Protein AF-A0A817KGP5-F1 (afdb_monomer_lite)

Foldseek 3Di:
DDPPDDDPPVVCVVVVVVVLQVVLVVLLVVLLQDQDVVNDVHDVDLPAQLLSLQVNLLSVQVRPLLVCLVCQCVVCVPDDPLVNLVSSLVSLVSSLVSLVSSVVSVVSNCVVVVHDAPPDPVRVVSVVVSVVSVVVSVCSCCVPNVPPDDPVVNVVPDDD

Sequence (160 aa):
MFVIVGRDPDRSYPILLFLGEIFGLLSVILVGLLFDRRVSSNVYDWTTNPFSYHPVMMTIGLLFCYGNAILLYRTFKQTSKLMMKIFHACFLIISLTLAIFGLAAIIRSKIISNRPHFMTFHSWIGIATIGLFAFQWICGFISYLFPKLSLDIRQGYMPT

Secondary structure (DSSP, 8-state):
--------HHHHHHHHHHHHHHHHHHHHHHHHHHTSTTTSS---BTTTBGGGHHHHHHIIIIIIIHHHHHHHHHH-TTS-HHHHHHHHHHHHHHHHHHHHHHHHHHHHHHHHTTPPSS-SHHHHHHHHHHHHHHHHHHHHIIIIIS--S-HHHHHHTS--

Structure (mmCIF, N/CA/C/O backbone):
data_AF-A0A817KGP5-F1
#
_entry.id   AF-A0A817KGP5-F1
#
loop_
_atom_site.group_PDB
_atom_site.id
_atom_site.type_symbol
_atom_site.label_atom_id
_atom_site.label_alt_id
_atom_site.label_comp_id
_atom_site.label_asym_id
_atom_site.label_entity_id
_atom_site.label_seq_id
_atom_site.pdbx_PDB_ins_code
_atom_site.Cartn_x
_atom_site.Cartn_y
_atom_site.Cartn_z
_atom_site.occupancy
_atom_site.B_iso_or_equiv
_atom_site.auth_seq_id
_atom_site.auth_comp_id
_atom_site.auth_asym_id
_atom_site.auth_atom_id
_atom_site.pdbx_PDB_model_num
ATOM 1 N N . MET A 1 1 ? 1.901 -31.645 29.274 1.00 37.25 1 MET A N 1
ATOM 2 C CA . MET A 1 1 ? 0.962 -30.832 28.473 1.00 37.25 1 MET A CA 1
ATOM 3 C C . MET A 1 1 ? 1.397 -29.383 28.625 1.00 37.25 1 MET A C 1
ATOM 5 O O . MET A 1 1 ? 1.377 -28.872 29.735 1.00 37.25 1 MET A O 1
ATOM 9 N N . PHE A 1 2 ? 1.967 -28.799 27.570 1.00 32.44 2 PHE A N 1
ATOM 10 C CA . PHE A 1 2 ? 2.657 -27.510 27.620 1.00 32.44 2 PHE A CA 1
ATOM 11 C C . PHE A 1 2 ? 1.677 -26.368 27.903 1.00 32.44 2 PHE A C 1
ATOM 13 O O . PHE A 1 2 ? 0.819 -26.058 27.081 1.00 32.44 2 PHE A O 1
ATOM 20 N N . VAL A 1 3 ? 1.841 -25.730 29.060 1.00 41.41 3 VAL A N 1
ATOM 21 C CA . VAL A 1 3 ? 1.300 -24.401 29.344 1.00 41.41 3 VAL A CA 1
ATOM 22 C C . VAL A 1 3 ? 2.100 -23.421 28.488 1.00 41.41 3 VAL A C 1
ATOM 24 O O . VAL A 1 3 ? 3.197 -23.008 28.860 1.00 41.41 3 VAL A O 1
ATOM 27 N N . ILE A 1 4 ? 1.592 -23.093 27.299 1.00 49.91 4 ILE A N 1
ATOM 28 C CA . ILE A 1 4 ? 2.081 -21.928 26.564 1.00 49.91 4 ILE A CA 1
ATOM 29 C C . ILE A 1 4 ? 1.660 -20.715 27.390 1.00 49.91 4 ILE A C 1
ATOM 31 O O . ILE A 1 4 ? 0.475 -20.442 27.555 1.00 49.91 4 ILE A O 1
ATOM 35 N N . VAL A 1 5 ? 2.668 -20.066 27.971 1.00 48.09 5 VAL A N 1
ATOM 36 C CA . VAL A 1 5 ? 2.629 -18.807 28.718 1.00 48.09 5 VAL A CA 1
ATOM 37 C C . VAL A 1 5 ? 1.475 -17.917 28.253 1.00 48.09 5 VAL A C 1
ATOM 39 O O . VAL A 1 5 ? 1.472 -17.421 27.126 1.00 48.09 5 VAL A O 1
ATOM 42 N N . GLY A 1 6 ? 0.508 -17.709 29.149 1.00 44.81 6 GLY A N 1
ATOM 43 C CA . GLY A 1 6 ? -0.567 -16.741 28.982 1.00 44.81 6 GLY A CA 1
ATOM 44 C C . GLY A 1 6 ? 0.016 -15.343 28.810 1.00 44.81 6 GLY A C 1
ATOM 45 O O . GLY A 1 6 ? 0.437 -14.704 29.773 1.00 44.81 6 GLY A O 1
ATOM 46 N N . ARG A 1 7 ? 0.068 -14.872 27.564 1.00 52.16 7 ARG A N 1
ATOM 47 C CA . ARG A 1 7 ? 0.368 -13.481 27.242 1.00 52.16 7 ARG A CA 1
ATOM 48 C C . ARG A 1 7 ? -0.961 -12.770 27.067 1.00 52.16 7 ARG A C 1
ATOM 50 O O . ARG A 1 7 ? -1.676 -13.045 26.110 1.00 52.16 7 ARG A O 1
ATOM 57 N N . ASP A 1 8 ? -1.274 -11.881 28.000 1.00 56.56 8 ASP A N 1
ATOM 58 C CA . ASP A 1 8 ? -2.412 -10.972 27.898 1.00 56.56 8 ASP A CA 1
ATOM 59 C C . ASP A 1 8 ? -2.372 -10.272 26.515 1.00 56.56 8 ASP A C 1
ATOM 61 O O . ASP A 1 8 ? -1.384 -9.575 26.229 1.00 56.56 8 ASP A O 1
ATOM 65 N N . PRO A 1 9 ? -3.350 -10.507 25.612 1.00 60.91 9 PRO A N 1
ATOM 66 C CA . PRO A 1 9 ? -3.291 -10.050 24.221 1.00 60.91 9 PRO A CA 1
ATOM 67 C C . PRO A 1 9 ? -3.089 -8.536 24.101 1.00 60.91 9 PRO A C 1
ATOM 69 O O . PRO A 1 9 ? -2.445 -8.058 23.157 1.00 60.91 9 PRO A O 1
ATOM 72 N N . ASP A 1 10 ? -3.599 -7.787 25.081 1.00 67.50 10 ASP A N 1
ATOM 73 C CA . ASP A 1 10 ? -3.486 -6.334 25.154 1.00 67.50 10 ASP A CA 1
ATOM 74 C C . ASP A 1 10 ? -2.060 -5.866 25.497 1.00 67.50 10 ASP A C 1
ATOM 76 O O . ASP A 1 10 ? -1.640 -4.806 25.032 1.00 67.50 10 ASP A O 1
ATOM 80 N N . ARG A 1 11 ? -1.250 -6.675 26.198 1.00 79.50 11 ARG A N 1
ATOM 81 C CA . ARG A 1 11 ? 0.152 -6.335 26.516 1.00 79.50 11 ARG A CA 1
ATOM 82 C C . ARG A 1 11 ? 1.101 -6.571 25.337 1.00 79.50 11 ARG A C 1
ATOM 84 O O . ARG A 1 11 ? 2.105 -5.876 25.204 1.00 79.50 11 ARG A O 1
ATOM 91 N N . SER A 1 12 ? 0.811 -7.547 24.472 1.00 86.75 12 SER A N 1
ATOM 92 C CA . SER A 1 12 ? 1.586 -7.793 23.240 1.00 86.75 12 SER A CA 1
ATOM 93 C C . SER A 1 12 ? 1.291 -6.807 22.117 1.00 86.75 12 SER A C 1
ATOM 95 O O . SER A 1 12 ? 2.175 -6.544 21.305 1.00 86.75 12 SER A O 1
ATOM 97 N N . TYR A 1 13 ? 0.069 -6.273 22.060 1.00 88.25 13 TYR A N 1
ATOM 98 C CA . TYR A 1 13 ? -0.375 -5.402 20.976 1.00 88.25 13 TYR A CA 1
ATOM 99 C C . TYR A 1 13 ? 0.560 -4.215 20.679 1.00 88.25 13 TYR A C 1
ATOM 101 O O . TYR A 1 13 ? 0.970 -4.094 19.526 1.00 88.25 13 TYR A O 1
ATOM 109 N N . PRO A 1 14 ? 0.958 -3.374 21.656 1.00 90.25 14 PRO A N 1
ATOM 110 C CA . PRO A 1 14 ? 1.813 -2.221 21.368 1.00 90.25 14 PRO A CA 1
ATOM 111 C C . PRO A 1 14 ? 3.193 -2.625 20.834 1.00 90.25 14 PRO A C 1
ATOM 113 O O . PRO A 1 14 ? 3.743 -1.932 19.987 1.00 90.25 14 PRO A O 1
ATOM 116 N N . ILE A 1 15 ? 3.733 -3.767 21.276 1.00 92.69 15 ILE A N 1
ATOM 117 C CA . ILE A 1 15 ? 5.015 -4.292 20.784 1.00 92.69 15 ILE A CA 1
ATOM 118 C C . ILE A 1 15 ? 4.876 -4.721 19.321 1.00 92.69 15 ILE A C 1
ATOM 120 O O . ILE A 1 15 ? 5.712 -4.373 18.496 1.00 92.69 15 ILE A O 1
ATOM 124 N N . LEU A 1 16 ? 3.811 -5.456 18.990 1.00 93.06 16 LEU A N 1
ATOM 125 C CA . LEU A 1 16 ? 3.553 -5.899 17.619 1.00 93.06 16 LEU A CA 1
ATOM 126 C C . LEU A 1 16 ? 3.270 -4.721 16.684 1.00 93.06 16 LEU A C 1
ATOM 128 O O . LEU A 1 16 ? 3.762 -4.722 15.561 1.00 93.06 16 LEU A O 1
ATOM 132 N N . LEU A 1 17 ? 2.528 -3.714 17.153 1.00 93.25 17 LEU A N 1
ATOM 133 C CA . LEU A 1 17 ? 2.290 -2.479 16.409 1.00 93.25 17 LEU A CA 1
ATOM 134 C C . LEU A 1 17 ? 3.609 -1.750 16.139 1.00 93.25 17 LEU A C 1
ATOM 136 O O . LEU A 1 17 ? 3.896 -1.422 14.997 1.00 93.25 17 LEU A O 1
ATOM 140 N N . PHE A 1 18 ? 4.444 -1.566 17.164 1.00 94.50 18 PHE A N 1
ATOM 141 C CA . PHE A 1 18 ? 5.746 -0.916 17.021 1.00 94.50 18 PHE A CA 1
ATOM 142 C C . PHE A 1 18 ? 6.664 -1.646 16.033 1.00 94.50 18 PHE A C 1
ATOM 144 O O . PHE A 1 18 ? 7.268 -1.019 15.165 1.00 94.50 18 PHE A O 1
ATOM 151 N N . LEU A 1 19 ? 6.738 -2.978 16.121 1.00 95.06 19 LEU A N 1
ATOM 152 C CA . LEU A 1 19 ? 7.484 -3.785 15.157 1.00 95.06 19 LEU A CA 1
ATOM 153 C C . LEU A 1 19 ? 6.899 -3.650 13.746 1.00 95.06 19 LEU A C 1
ATOM 155 O O . LEU A 1 19 ? 7.655 -3.479 12.793 1.00 95.06 19 LEU A O 1
ATOM 159 N N . GLY A 1 20 ? 5.571 -3.688 13.613 1.00 95.00 20 GLY A N 1
ATOM 160 C CA . GLY A 1 20 ? 4.872 -3.492 12.344 1.00 95.00 20 GLY A CA 1
ATOM 161 C C . GLY A 1 20 ? 5.202 -2.149 11.693 1.00 95.00 20 GLY A C 1
ATOM 162 O O . GLY A 1 20 ? 5.533 -2.122 10.510 1.00 95.00 20 GLY A O 1
ATOM 163 N N . GLU A 1 21 ? 5.209 -1.063 12.468 1.00 96.62 21 GLU A N 1
ATOM 164 C CA . GLU A 1 21 ? 5.598 0.267 11.986 1.00 96.62 21 GLU A CA 1
ATOM 165 C C . GLU A 1 21 ? 7.058 0.305 11.528 1.00 96.62 21 GLU A C 1
ATOM 167 O O . GLU A 1 21 ? 7.344 0.820 10.448 1.00 96.62 21 GLU A O 1
ATOM 172 N N . ILE A 1 22 ? 7.985 -0.296 12.287 1.00 97.50 22 ILE A N 1
ATOM 173 C CA . ILE A 1 22 ? 9.396 -0.389 11.881 1.00 97.50 22 ILE A CA 1
ATOM 174 C C . ILE A 1 22 ? 9.529 -1.145 10.560 1.00 97.50 22 ILE A C 1
ATOM 176 O O . ILE A 1 22 ? 10.168 -0.646 9.637 1.00 97.50 22 ILE A O 1
ATOM 180 N N . PHE A 1 23 ? 8.935 -2.334 10.445 1.00 97.19 23 PHE A N 1
ATOM 181 C CA . PHE A 1 23 ? 9.032 -3.134 9.223 1.00 97.19 23 PHE A CA 1
ATOM 182 C C . PHE A 1 23 ? 8.343 -2.457 8.035 1.00 97.19 23 PHE A C 1
ATOM 184 O O . PHE A 1 23 ? 8.859 -2.513 6.917 1.00 97.19 23 PHE A O 1
ATOM 191 N N . GLY A 1 24 ? 7.215 -1.785 8.264 1.00 96.56 24 GLY A N 1
ATOM 192 C CA . GLY A 1 24 ? 6.499 -1.019 7.250 1.00 96.56 24 GLY A CA 1
ATOM 193 C C . GLY A 1 24 ? 7.322 0.159 6.729 1.00 96.56 24 GLY A C 1
ATOM 194 O O . GLY A 1 24 ? 7.541 0.266 5.521 1.00 96.56 24 GLY A O 1
ATOM 195 N N . LEU A 1 25 ? 7.849 0.996 7.628 1.00 96.88 25 LEU A N 1
ATOM 196 C CA . LEU A 1 25 ? 8.713 2.124 7.270 1.00 96.88 25 LEU A CA 1
ATOM 197 C C . LEU A 1 25 ? 10.002 1.655 6.597 1.00 96.88 25 LEU A C 1
ATOM 199 O O . LEU A 1 25 ? 10.393 2.205 5.569 1.00 96.88 25 LEU A O 1
ATOM 203 N N . LEU A 1 26 ? 10.632 0.604 7.124 1.00 97.19 26 LEU A N 1
ATOM 204 C CA . LEU A 1 26 ? 11.820 0.012 6.521 1.00 97.19 26 LEU A CA 1
ATOM 205 C C . LEU A 1 26 ? 11.530 -0.480 5.099 1.00 97.19 26 LEU A C 1
ATOM 207 O O . LEU A 1 26 ? 12.321 -0.219 4.200 1.00 97.19 26 LEU A O 1
ATOM 211 N N . SER A 1 27 ? 10.384 -1.126 4.866 1.00 96.44 27 SER A N 1
ATOM 212 C CA . SER A 1 27 ? 9.979 -1.577 3.528 1.00 96.44 27 SER A CA 1
ATOM 213 C C . SER A 1 27 ? 9.820 -0.404 2.560 1.00 96.44 27 SER A C 1
ATOM 215 O O . SER A 1 27 ? 10.324 -0.464 1.440 1.00 96.44 27 SER A O 1
ATOM 217 N N . VAL A 1 28 ? 9.180 0.688 2.994 1.00 96.38 28 VAL A N 1
ATOM 218 C CA . VAL A 1 28 ? 9.034 1.912 2.186 1.00 96.38 28 VAL A CA 1
ATOM 219 C C . VAL A 1 28 ? 10.398 2.514 1.848 1.00 96.38 28 VAL A C 1
ATOM 221 O O . VAL A 1 28 ? 10.643 2.846 0.690 1.00 96.38 28 VAL A O 1
ATOM 224 N N . ILE A 1 29 ? 11.297 2.618 2.831 1.00 94.69 29 ILE A N 1
ATOM 225 C CA . ILE A 1 29 ? 12.647 3.162 2.639 1.00 94.69 29 ILE A CA 1
ATOM 226 C C . ILE A 1 29 ? 13.443 2.285 1.672 1.00 94.69 29 ILE A C 1
ATOM 228 O O . ILE A 1 29 ? 13.998 2.793 0.702 1.00 94.69 29 ILE A O 1
ATOM 232 N N . LEU A 1 30 ? 13.479 0.970 1.897 1.00 93.88 30 LEU A N 1
ATOM 233 C CA . LEU A 1 30 ? 14.245 0.042 1.068 1.00 93.88 30 LEU A CA 1
ATOM 234 C C . LEU A 1 30 ? 13.736 0.019 -0.374 1.00 93.88 30 LEU A C 1
ATOM 236 O O . LEU A 1 30 ? 14.540 0.134 -1.293 1.00 93.88 30 LEU A O 1
ATOM 240 N N . VAL A 1 31 ? 12.420 -0.070 -0.592 1.00 93.38 31 VAL A N 1
ATOM 241 C CA . VAL A 1 31 ? 11.848 -0.018 -1.948 1.00 93.38 31 VAL A CA 1
ATOM 242 C C . VAL A 1 31 ? 12.106 1.347 -2.586 1.00 93.38 31 VAL A C 1
ATOM 244 O O . VAL A 1 31 ? 12.513 1.409 -3.742 1.00 93.38 31 VAL A O 1
ATOM 247 N N . GLY A 1 32 ? 11.948 2.439 -1.834 1.00 91.50 32 GLY A N 1
ATOM 248 C CA . GLY A 1 32 ? 12.252 3.788 -2.307 1.00 91.50 32 GLY A CA 1
ATOM 249 C C . GLY A 1 32 ? 13.694 3.930 -2.798 1.00 91.50 32 GLY A C 1
ATOM 250 O O . GLY A 1 32 ? 13.914 4.449 -3.891 1.00 91.50 32 GLY A O 1
ATOM 251 N N . LEU A 1 33 ? 14.654 3.409 -2.028 1.00 89.69 33 LEU A N 1
ATOM 252 C CA . LEU A 1 33 ? 16.074 3.395 -2.378 1.00 89.69 33 LEU A CA 1
ATOM 253 C C . LEU A 1 33 ? 16.367 2.477 -3.569 1.00 89.69 33 LEU A C 1
ATOM 255 O O . LEU A 1 33 ? 17.094 2.879 -4.467 1.00 89.69 33 LEU A O 1
ATOM 259 N N . LEU A 1 34 ? 15.778 1.279 -3.628 1.00 87.25 34 LEU A N 1
ATOM 260 C CA . LEU A 1 34 ? 15.980 0.337 -4.738 1.00 87.25 34 LEU A CA 1
ATOM 261 C C . LEU A 1 34 ? 15.544 0.897 -6.096 1.00 87.25 34 LEU A C 1
ATOM 263 O O . LEU A 1 34 ? 16.091 0.494 -7.119 1.00 87.25 34 LEU A O 1
ATOM 267 N N . PHE A 1 35 ? 14.573 1.809 -6.116 1.00 86.00 35 PHE A N 1
ATOM 268 C CA . PHE A 1 35 ? 14.106 2.473 -7.335 1.00 86.00 35 PHE A CA 1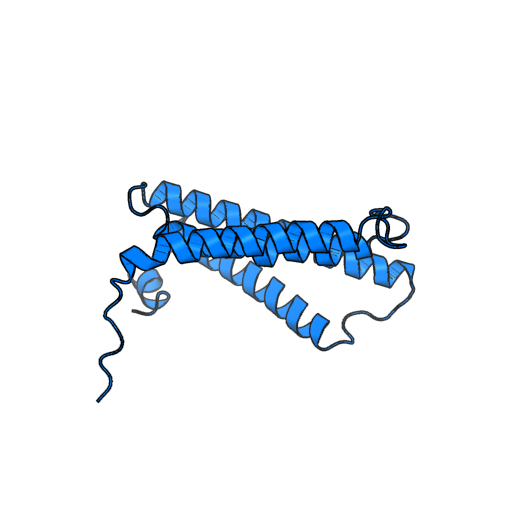
ATOM 269 C C . PHE A 1 35 ? 14.657 3.897 -7.504 1.00 86.00 35 PHE A C 1
ATOM 271 O O . PHE A 1 35 ? 14.287 4.590 -8.452 1.00 86.00 35 PHE A O 1
ATOM 278 N N . ASP A 1 36 ? 15.577 4.313 -6.631 1.00 80.06 36 ASP A N 1
ATOM 279 C CA . ASP A 1 36 ? 16.299 5.575 -6.737 1.00 80.06 36 ASP A CA 1
ATOM 280 C C . ASP A 1 36 ? 17.569 5.444 -7.596 1.00 80.06 36 ASP A C 1
ATOM 282 O O . ASP A 1 36 ? 18.279 4.431 -7.565 1.00 80.06 36 ASP A O 1
ATOM 286 N N . ARG A 1 37 ? 17.881 6.526 -8.322 1.00 73.19 37 ARG A N 1
ATOM 287 C CA . ARG A 1 37 ? 19.052 6.661 -9.208 1.00 73.19 37 ARG A CA 1
ATOM 288 C C . ARG A 1 37 ? 20.389 6.478 -8.500 1.00 73.19 37 ARG A C 1
ATOM 290 O O . ARG A 1 37 ? 21.383 6.158 -9.142 1.00 73.19 37 ARG A O 1
ATOM 297 N N . ARG A 1 38 ? 20.452 6.768 -7.198 1.00 67.94 38 ARG A N 1
ATOM 298 C CA . ARG A 1 38 ? 21.695 6.702 -6.416 1.00 67.94 38 ARG A CA 1
ATOM 299 C C . ARG A 1 38 ? 22.104 5.267 -6.099 1.00 67.94 38 ARG A C 1
ATOM 301 O O . ARG A 1 38 ? 23.263 5.039 -5.773 1.00 67.94 38 ARG A O 1
ATOM 308 N N . VAL A 1 39 ? 21.164 4.325 -6.170 1.00 64.06 39 VAL A N 1
ATOM 309 C CA . VAL A 1 39 ? 21.363 2.923 -5.774 1.00 64.06 39 VAL A CA 1
ATOM 310 C C . VAL A 1 39 ? 21.176 1.971 -6.959 1.00 64.06 39 VAL A C 1
ATOM 312 O O . VAL A 1 39 ? 21.816 0.925 -7.006 1.00 64.06 39 VAL A O 1
ATOM 315 N N . SER A 1 40 ? 20.343 2.324 -7.943 1.00 63.75 40 SER A N 1
ATOM 316 C CA . SER A 1 40 ? 20.103 1.518 -9.145 1.00 63.75 40 SER A CA 1
ATOM 317 C C . SER A 1 40 ? 20.059 2.379 -10.412 1.00 63.75 40 SER A C 1
ATOM 319 O O . SER A 1 40 ? 19.982 3.602 -10.349 1.00 63.75 40 SER A O 1
ATOM 321 N N . SER A 1 41 ? 20.035 1.748 -11.589 1.00 70.75 41 SER A N 1
ATOM 322 C CA . SER A 1 41 ? 19.801 2.439 -12.867 1.00 70.75 41 SER A CA 1
ATOM 323 C C . SER A 1 41 ? 18.359 2.951 -13.044 1.00 70.75 41 SER A C 1
ATOM 325 O O . SER A 1 41 ? 18.024 3.496 -14.099 1.00 70.75 41 SER A O 1
ATOM 327 N N . ASN A 1 42 ? 17.491 2.783 -12.039 1.00 75.00 42 ASN A N 1
ATOM 328 C CA . ASN A 1 42 ? 16.111 3.247 -12.082 1.00 75.00 42 ASN A CA 1
ATOM 329 C C . ASN A 1 42 ? 16.005 4.748 -11.832 1.00 75.00 42 ASN A C 1
ATOM 331 O O . ASN A 1 42 ? 16.848 5.383 -11.208 1.00 75.00 42 ASN A O 1
ATOM 335 N N . VAL A 1 43 ? 14.932 5.325 -12.355 1.00 81.50 43 VAL A N 1
ATOM 336 C CA . VAL A 1 43 ? 14.700 6.761 -12.368 1.00 81.50 43 VAL A CA 1
ATOM 337 C C . VAL A 1 43 ? 13.242 7.025 -12.046 1.00 81.50 43 VAL A C 1
ATOM 339 O O . VAL A 1 43 ? 12.372 6.479 -12.723 1.00 81.50 43 VAL A O 1
ATOM 342 N N . TYR A 1 44 ? 12.968 7.933 -11.111 1.00 87.06 44 TYR A N 1
ATOM 343 C CA . TYR A 1 44 ? 11.653 8.561 -10.999 1.00 87.06 44 TYR A CA 1
ATOM 344 C C . TYR A 1 44 ? 11.476 9.604 -12.100 1.00 87.06 44 TYR A C 1
ATOM 346 O O . TYR A 1 44 ? 11.809 10.775 -11.938 1.00 87.06 44 TYR A O 1
ATOM 354 N N . ASP A 1 45 ? 10.995 9.152 -13.250 1.00 90.44 45 ASP A N 1
ATOM 355 C CA . ASP A 1 45 ? 10.660 10.018 -14.370 1.00 90.44 45 ASP A CA 1
ATOM 356 C C . ASP A 1 45 ? 9.423 9.453 -15.037 1.00 90.44 45 ASP A C 1
ATOM 358 O O . ASP A 1 45 ? 9.436 8.349 -15.581 1.00 90.44 45 ASP A O 1
ATOM 362 N N . TRP A 1 46 ? 8.341 10.222 -14.984 1.00 92.00 46 TRP A N 1
ATOM 363 C CA . TRP A 1 46 ? 7.092 9.821 -15.598 1.00 92.00 46 TRP A CA 1
ATOM 364 C C . TRP A 1 46 ? 7.315 9.508 -17.082 1.00 92.00 46 TRP A C 1
ATOM 366 O O . TRP A 1 46 ? 6.791 8.520 -17.580 1.00 92.00 46 TRP A O 1
ATOM 376 N N . THR A 1 47 ? 8.081 10.318 -17.812 1.00 91.19 47 THR A N 1
ATOM 377 C CA . THR A 1 47 ? 8.242 10.238 -19.271 1.00 91.19 47 THR A CA 1
ATOM 378 C C . THR A 1 47 ? 9.082 9.062 -19.745 1.00 91.19 47 THR A C 1
ATOM 380 O O . THR A 1 47 ? 8.673 8.404 -20.698 1.00 91.19 47 THR A O 1
ATOM 383 N N . THR A 1 48 ? 10.204 8.777 -19.085 1.00 89.25 48 THR A N 1
ATOM 384 C CA . THR A 1 48 ? 11.169 7.769 -19.553 1.00 89.25 48 THR A CA 1
ATOM 385 C C . THR A 1 48 ? 11.115 6.466 -18.761 1.00 89.25 48 THR A C 1
ATOM 387 O O . THR A 1 48 ? 11.262 5.393 -19.342 1.00 89.25 48 THR A O 1
ATOM 390 N N . ASN A 1 49 ? 10.862 6.527 -17.451 1.00 89.81 49 ASN A N 1
ATOM 391 C CA . ASN A 1 49 ? 10.819 5.352 -16.585 1.00 89.81 49 ASN A CA 1
ATOM 392 C C . ASN A 1 49 ? 9.700 5.445 -15.528 1.00 89.81 49 ASN A C 1
ATOM 394 O O . ASN A 1 49 ? 9.960 5.482 -14.321 1.00 89.81 49 ASN A O 1
ATOM 398 N N . PRO A 1 50 ? 8.422 5.448 -15.952 1.00 93.81 50 PRO A N 1
ATOM 399 C CA . PRO A 1 50 ? 7.314 5.525 -15.010 1.00 93.81 50 PRO A CA 1
ATOM 400 C C . PRO A 1 50 ? 7.202 4.276 -14.126 1.00 93.81 50 PRO A C 1
ATOM 402 O O . PRO A 1 50 ? 6.565 4.340 -13.079 1.00 93.81 50 PRO A O 1
ATOM 405 N N . PHE A 1 51 ? 7.838 3.153 -14.488 1.00 93.50 51 PHE A N 1
ATOM 406 C CA . PHE A 1 51 ? 7.775 1.921 -13.699 1.00 93.50 51 PHE A CA 1
ATOM 407 C C . PHE A 1 51 ? 8.297 2.101 -12.275 1.00 93.50 51 PHE A C 1
ATOM 409 O O . PHE A 1 51 ? 7.707 1.524 -11.372 1.00 93.50 51 PHE A O 1
ATOM 416 N N . SER A 1 52 ? 9.318 2.931 -12.048 1.00 93.50 52 SER A N 1
ATOM 417 C CA . SER A 1 52 ? 9.883 3.171 -10.710 1.00 93.50 52 SER A CA 1
ATOM 418 C C . SER A 1 52 ? 8.836 3.632 -9.688 1.00 93.50 52 SER A C 1
ATOM 420 O O . SER A 1 52 ? 8.920 3.296 -8.510 1.00 93.50 52 SER A O 1
ATOM 422 N N . TYR A 1 53 ? 7.796 4.346 -10.134 1.00 95.56 53 TYR A N 1
ATOM 423 C CA . TYR A 1 53 ? 6.695 4.759 -9.264 1.00 95.56 53 TYR A CA 1
ATOM 424 C C . TYR A 1 53 ? 5.788 3.595 -8.855 1.00 95.56 53 TYR A C 1
ATOM 426 O O . TYR A 1 53 ? 5.220 3.631 -7.770 1.00 95.56 53 TYR A O 1
ATOM 434 N N . HIS A 1 54 ? 5.638 2.561 -9.684 1.00 96.19 54 HIS A N 1
ATOM 435 C CA . HIS A 1 54 ? 4.726 1.450 -9.414 1.00 96.19 54 HIS A CA 1
ATOM 436 C C . HIS A 1 54 ? 5.017 0.739 -8.077 1.00 96.19 54 HIS A C 1
ATOM 438 O O . HIS A 1 54 ? 4.159 0.786 -7.197 1.00 96.19 54 HIS A O 1
ATOM 444 N N . PRO A 1 55 ? 6.194 0.125 -7.856 1.00 95.69 55 PRO A N 1
ATOM 445 C CA . PRO A 1 55 ? 6.462 -0.622 -6.628 1.00 95.69 55 PRO A CA 1
ATOM 446 C C . PRO A 1 55 ? 6.478 0.282 -5.391 1.00 95.69 55 PRO A C 1
ATOM 448 O O . PRO A 1 55 ? 6.020 -0.124 -4.325 1.00 95.69 55 PRO A O 1
ATOM 451 N N . VAL A 1 56 ? 6.938 1.525 -5.531 1.00 9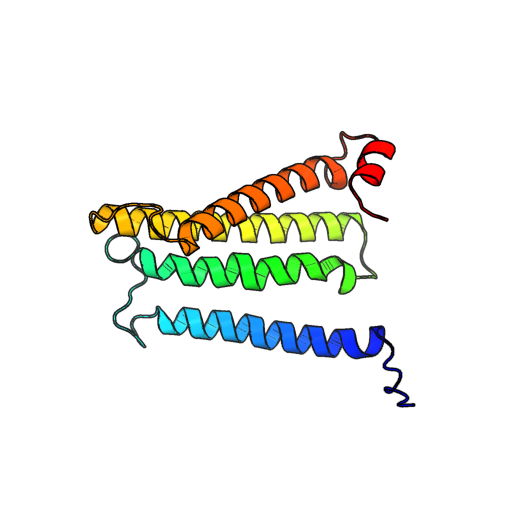6.00 56 VAL A N 1
ATOM 452 C CA . VAL A 1 56 ? 7.026 2.488 -4.425 1.00 96.00 56 VAL A CA 1
ATOM 453 C C . VAL A 1 56 ? 5.634 2.915 -3.978 1.00 96.00 56 VAL A C 1
ATOM 455 O O . VAL A 1 56 ? 5.313 2.850 -2.795 1.00 96.00 56 VAL A O 1
ATOM 458 N N . MET A 1 57 ? 4.767 3.269 -4.925 1.00 97.88 57 MET A N 1
ATOM 459 C CA . MET A 1 57 ? 3.402 3.707 -4.630 1.00 97.88 57 MET A CA 1
ATOM 460 C C . MET A 1 57 ? 2.532 2.544 -4.148 1.00 97.88 57 MET A C 1
ATOM 462 O O . MET A 1 57 ? 1.721 2.738 -3.245 1.00 97.88 57 MET A O 1
ATOM 466 N N . MET A 1 58 ? 2.750 1.323 -4.655 1.00 98.00 58 MET A N 1
ATOM 467 C CA . MET A 1 58 ? 2.107 0.117 -4.115 1.00 98.00 58 MET A CA 1
ATOM 468 C C . MET A 1 58 ? 2.550 -0.171 -2.674 1.00 98.00 58 MET A C 1
ATOM 470 O O . MET A 1 58 ? 1.711 -0.503 -1.840 1.00 98.00 58 MET A O 1
ATOM 474 N N . THR A 1 59 ? 3.836 0.004 -2.356 1.00 98.00 59 THR A N 1
ATOM 475 C CA . THR A 1 59 ? 4.365 -0.217 -0.997 1.00 98.00 59 THR A CA 1
ATOM 476 C C . THR A 1 59 ? 3.841 0.832 -0.014 1.00 98.00 59 THR A C 1
ATOM 478 O O . THR A 1 59 ? 3.381 0.495 1.073 1.00 98.00 59 THR A O 1
ATOM 481 N N . ILE A 1 60 ? 3.830 2.111 -0.392 1.00 97.94 60 ILE A N 1
ATOM 482 C CA . ILE A 1 60 ? 3.271 3.160 0.473 1.00 97.94 60 ILE A CA 1
ATOM 483 C C . ILE A 1 60 ? 1.756 2.961 0.626 1.00 97.94 60 ILE A C 1
ATOM 485 O O . ILE A 1 60 ? 1.239 2.962 1.740 1.00 97.94 60 ILE A O 1
ATOM 489 N N . GLY A 1 61 ? 1.044 2.745 -0.481 1.00 97.94 61 GLY A N 1
ATOM 490 C CA . GLY A 1 61 ? -0.411 2.634 -0.500 1.00 97.94 61 GLY A CA 1
ATOM 491 C C . GLY A 1 61 ? -0.934 1.354 0.150 1.00 97.94 61 GLY A C 1
ATOM 492 O O . GLY A 1 61 ? -1.580 1.415 1.198 1.00 97.94 61 GLY A O 1
ATOM 493 N N . LEU A 1 62 ? -0.696 0.200 -0.478 1.00 97.00 62 LEU A N 1
ATOM 494 C CA . LEU A 1 62 ? -1.335 -1.077 -0.131 1.00 97.00 62 LEU A CA 1
ATOM 495 C C . LEU A 1 62 ? -0.671 -1.814 1.036 1.00 97.00 62 LEU A C 1
ATOM 497 O O . LEU A 1 62 ? -1.310 -2.671 1.638 1.00 97.00 62 LEU A O 1
ATOM 501 N N . LEU A 1 63 ? 0.586 -1.501 1.360 1.00 96.62 63 LEU A N 1
ATOM 502 C CA . LEU A 1 63 ? 1.273 -2.103 2.503 1.00 96.62 63 LEU A CA 1
ATOM 503 C C . LEU A 1 63 ? 1.221 -1.171 3.718 1.00 96.62 63 LEU A C 1
ATOM 505 O O . LEU A 1 63 ? 0.602 -1.515 4.723 1.00 96.62 63 LEU A O 1
ATOM 509 N N . PHE A 1 64 ? 1.814 0.021 3.627 1.00 97.06 64 PHE A N 1
ATOM 510 C CA . PHE A 1 64 ? 1.972 0.889 4.796 1.00 97.06 64 PHE A CA 1
ATOM 511 C C . PHE A 1 64 ? 0.674 1.602 5.211 1.00 97.06 64 PHE A C 1
ATOM 513 O O . PHE A 1 64 ? 0.187 1.409 6.329 1.00 97.06 64 PHE A O 1
ATOM 520 N N . CYS A 1 65 ? 0.073 2.399 4.321 1.00 97.50 65 CYS A N 1
ATOM 521 C CA . CYS A 1 65 ? -1.138 3.160 4.637 1.00 97.50 65 CYS A CA 1
ATOM 522 C C . CYS A 1 65 ? -2.349 2.251 4.883 1.00 97.50 65 CYS A C 1
ATOM 524 O O . CYS A 1 65 ? -3.098 2.476 5.833 1.00 97.50 65 CYS A O 1
ATOM 526 N N . TYR A 1 66 ? -2.539 1.221 4.052 1.00 97.56 66 TYR A N 1
ATOM 527 C CA . TYR A 1 66 ? -3.638 0.264 4.208 1.00 97.56 66 TYR A CA 1
ATOM 528 C C . TYR A 1 66 ? -3.536 -0.531 5.518 1.00 97.56 66 TYR A C 1
ATOM 530 O O . TYR A 1 66 ? -4.524 -0.649 6.244 1.00 97.56 66 TYR A O 1
ATOM 538 N N . GLY A 1 67 ? -2.337 -1.021 5.864 1.00 96.50 67 GLY A N 1
ATOM 539 C CA . GLY A 1 67 ? -2.101 -1.740 7.119 1.00 96.50 67 GLY A CA 1
ATOM 540 C C . GLY A 1 67 ? -2.433 -0.886 8.345 1.00 96.50 67 GLY A C 1
ATOM 541 O O . GLY A 1 67 ? -3.166 -1.323 9.235 1.00 96.50 67 GLY A O 1
ATOM 542 N N . ASN A 1 68 ? -1.992 0.374 8.335 1.00 95.81 68 ASN A N 1
ATOM 543 C CA . ASN A 1 68 ? -2.332 1.352 9.367 1.00 95.81 68 ASN A CA 1
ATOM 544 C C . ASN A 1 68 ? -3.844 1.626 9.449 1.00 95.81 68 ASN A C 1
ATOM 546 O O . ASN A 1 68 ? -4.411 1.690 10.543 1.00 95.81 68 ASN A O 1
ATOM 550 N N . ALA A 1 69 ? -4.524 1.730 8.303 1.00 96.25 69 ALA A N 1
ATOM 551 C CA . ALA A 1 69 ? -5.965 1.961 8.255 1.00 96.25 69 ALA A CA 1
ATOM 552 C C . ALA A 1 69 ? -6.764 0.842 8.943 1.00 96.25 69 ALA A C 1
ATOM 554 O O . ALA A 1 69 ? -7.725 1.134 9.659 1.00 96.25 69 ALA A O 1
ATOM 555 N N . ILE A 1 70 ? -6.373 -0.425 8.755 1.00 95.88 70 ILE A N 1
ATOM 556 C CA . ILE A 1 70 ? -7.049 -1.583 9.366 1.00 95.88 70 ILE A CA 1
ATOM 557 C C . ILE A 1 70 ? -6.847 -1.615 10.886 1.00 95.88 70 ILE A C 1
ATOM 559 O O . ILE A 1 70 ? -7.771 -1.957 11.625 1.00 95.88 70 ILE A O 1
ATOM 563 N N . LEU A 1 71 ? -5.663 -1.237 11.373 1.00 94.62 71 LEU A N 1
ATOM 564 C CA . LEU A 1 71 ? -5.344 -1.266 12.805 1.00 94.62 71 LEU A CA 1
ATOM 565 C C . LEU A 1 71 ? -5.868 -0.048 13.579 1.00 94.62 71 LEU A C 1
ATOM 567 O O . LEU A 1 71 ? -5.935 -0.091 14.809 1.00 94.62 71 LEU A O 1
ATOM 571 N N . LEU A 1 72 ? -6.298 1.011 12.885 1.00 93.06 72 LEU A N 1
ATOM 572 C CA . LEU A 1 72 ? -6.699 2.294 13.468 1.00 93.06 72 LEU A CA 1
ATOM 573 C C . LEU A 1 72 ? -7.668 2.157 14.660 1.00 93.06 72 LEU A C 1
ATOM 575 O O . LEU A 1 72 ? -7.402 2.685 15.739 1.00 93.06 72 LEU A O 1
ATOM 579 N N . TYR A 1 73 ? -8.761 1.403 14.498 1.00 90.38 73 TYR A N 1
ATOM 580 C CA . TYR A 1 73 ? -9.768 1.209 15.554 1.00 90.38 73 TYR A CA 1
ATOM 581 C C . TYR A 1 73 ? -9.241 0.463 16.779 1.00 90.38 73 TYR A C 1
ATOM 583 O O . TYR A 1 73 ? -9.745 0.654 17.886 1.00 90.38 73 TYR A O 1
ATOM 591 N N . ARG A 1 74 ? -8.242 -0.401 16.586 1.00 90.56 74 ARG A N 1
ATOM 592 C CA . ARG A 1 74 ? -7.616 -1.154 17.672 1.00 90.56 74 ARG A CA 1
ATOM 593 C C . ARG A 1 74 ? -6.586 -0.309 18.414 1.00 90.56 74 ARG A C 1
ATOM 595 O O . ARG A 1 74 ? -6.459 -0.458 19.627 1.00 90.56 74 ARG A O 1
ATOM 602 N N . THR A 1 75 ? -5.891 0.583 17.709 1.00 89.94 75 THR A N 1
ATOM 603 C CA . THR A 1 75 ? -4.911 1.509 18.293 1.00 89.94 75 THR A CA 1
ATOM 604 C C . THR A 1 75 ? -5.586 2.615 19.100 1.00 89.94 75 THR A C 1
ATOM 606 O O . THR A 1 75 ? -5.193 2.880 20.232 1.00 89.94 75 THR A O 1
ATOM 609 N N . PHE A 1 76 ? -6.640 3.229 18.565 1.00 89.62 76 PHE A N 1
ATOM 610 C CA . PHE A 1 76 ? -7.262 4.422 19.144 1.00 89.62 76 PHE A CA 1
ATOM 611 C C . PHE A 1 76 ? -8.617 4.116 19.804 1.00 89.62 76 PHE A C 1
ATOM 613 O O . PHE A 1 76 ? -9.647 4.700 19.465 1.00 89.62 76 PHE A O 1
ATOM 620 N N . LYS A 1 77 ? -8.623 3.205 20.790 1.00 86.44 77 LYS A N 1
ATOM 621 C CA . LYS A 1 77 ? -9.852 2.743 21.478 1.00 86.44 77 LYS A CA 1
ATOM 622 C C . LYS A 1 77 ? -10.616 3.863 22.214 1.00 86.44 77 LYS A C 1
ATOM 624 O O . LYS A 1 77 ? -11.824 3.759 22.395 1.00 86.44 77 LYS A O 1
ATOM 629 N N . GLN A 1 78 ? -9.914 4.913 22.648 1.00 87.75 78 GLN A N 1
ATOM 630 C CA . GLN A 1 78 ? -10.443 6.023 23.463 1.00 87.75 78 GLN A CA 1
ATOM 631 C C . GLN A 1 78 ? -11.029 7.176 22.623 1.00 87.75 78 GLN A C 1
ATOM 633 O O . GLN A 1 78 ? -11.534 8.155 23.166 1.00 87.75 78 GLN A O 1
ATOM 638 N N . THR A 1 79 ? -10.939 7.105 21.293 1.00 88.50 79 THR A N 1
ATOM 639 C CA . THR A 1 79 ? -11.355 8.193 20.401 1.00 88.50 79 THR A CA 1
ATOM 640 C C . THR A 1 79 ? -12.800 8.027 19.928 1.00 88.50 79 THR A C 1
ATOM 642 O O . THR A 1 79 ? -13.332 6.919 19.861 1.00 88.50 79 THR A O 1
ATOM 645 N N . SER A 1 80 ? -13.464 9.133 19.570 1.00 91.88 80 SER A N 1
ATOM 646 C CA . SER A 1 80 ? -14.852 9.087 19.106 1.00 91.88 80 SER A CA 1
ATOM 647 C C . SER A 1 80 ? -15.009 8.191 17.867 1.00 91.88 80 SER A C 1
ATOM 649 O O . SER A 1 80 ? -14.217 8.231 16.920 1.00 91.88 80 SER A O 1
ATOM 651 N N . LYS A 1 81 ? -16.076 7.379 17.852 1.00 87.44 81 LYS A N 1
ATOM 652 C CA . LYS A 1 81 ? -16.328 6.414 16.766 1.00 87.44 81 LYS A CA 1
ATOM 653 C C . LYS A 1 81 ? -16.455 7.092 15.402 1.00 87.44 81 LYS A C 1
ATOM 655 O O . LYS A 1 81 ? -16.017 6.526 14.405 1.00 87.44 81 LYS A O 1
ATOM 660 N N . LEU A 1 82 ? -17.054 8.286 15.350 1.00 89.62 82 LEU A N 1
ATOM 661 C CA . LEU A 1 82 ? -17.194 9.056 14.112 1.00 89.62 82 LEU A CA 1
ATOM 662 C C . LEU A 1 82 ? -15.832 9.520 13.588 1.00 89.62 82 LEU A C 1
ATOM 664 O O . LEU A 1 82 ? -15.541 9.319 12.414 1.00 89.62 82 LEU A O 1
ATOM 668 N N . MET A 1 83 ? -14.980 10.064 14.458 1.00 91.19 83 MET A N 1
ATOM 669 C CA . MET A 1 83 ? -13.628 10.480 14.084 1.00 91.19 83 MET A CA 1
ATOM 670 C C . MET A 1 83 ? -12.816 9.291 13.565 1.00 91.19 83 MET A C 1
ATOM 672 O O . MET A 1 83 ? -12.201 9.392 12.509 1.00 91.19 83 MET A O 1
ATOM 676 N N . MET A 1 84 ? -12.897 8.133 14.227 1.00 92.69 84 MET A N 1
ATOM 677 C CA . MET A 1 84 ? -12.242 6.913 13.746 1.00 92.69 84 MET A CA 1
ATOM 678 C C . MET A 1 84 ? -12.758 6.451 12.379 1.00 92.69 84 MET A C 1
ATOM 680 O O . MET A 1 84 ? -11.957 6.042 11.545 1.00 92.69 84 MET A O 1
ATOM 684 N N . LYS A 1 85 ? -14.064 6.579 12.097 1.00 92.00 85 LYS A N 1
ATOM 685 C CA . LYS A 1 85 ? -14.615 6.282 10.759 1.00 92.00 85 LYS A CA 1
ATOM 686 C C . LYS A 1 85 ? -14.062 7.211 9.688 1.00 92.00 85 LYS A C 1
ATOM 688 O O . LYS A 1 85 ? -13.735 6.743 8.603 1.00 92.00 85 LYS A O 1
ATOM 693 N N . ILE A 1 86 ? -13.961 8.503 9.996 1.00 93.69 86 ILE A N 1
ATOM 694 C CA . ILE A 1 86 ? -13.414 9.503 9.075 1.00 93.69 86 ILE A CA 1
ATOM 695 C C . ILE A 1 86 ? -11.944 9.195 8.796 1.00 93.69 86 ILE A C 1
ATOM 697 O O . ILE A 1 86 ? -11.576 9.047 7.637 1.00 93.69 86 ILE A O 1
ATOM 701 N N . PHE A 1 87 ? -11.120 9.011 9.832 1.00 94.56 87 PHE A N 1
ATOM 702 C CA . PHE A 1 87 ? -9.711 8.653 9.652 1.00 94.56 87 PHE A CA 1
ATOM 703 C C . PHE A 1 87 ? -9.554 7.354 8.865 1.00 94.56 87 PHE A C 1
ATOM 705 O O . PHE A 1 87 ? -8.805 7.328 7.895 1.00 94.56 87 PHE A O 1
ATOM 712 N N . HIS A 1 88 ? -10.297 6.304 9.212 1.00 95.69 88 HIS A N 1
ATOM 713 C CA . HIS A 1 88 ? -10.248 5.035 8.492 1.00 95.69 88 HIS A CA 1
ATOM 714 C C . HIS A 1 88 ? -10.583 5.216 7.004 1.00 95.69 88 HIS A C 1
ATOM 716 O O . HIS A 1 88 ? -9.813 4.796 6.142 1.00 95.69 88 HIS A O 1
ATOM 722 N N . ALA A 1 89 ? -11.676 5.917 6.687 1.00 95.62 89 ALA A N 1
ATOM 723 C CA . ALA A 1 89 ? -12.062 6.193 5.305 1.00 95.62 89 ALA A CA 1
ATOM 724 C C . ALA A 1 89 ? -11.018 7.040 4.554 1.00 95.62 89 ALA A C 1
ATOM 726 O O . ALA A 1 89 ? -10.727 6.737 3.395 1.00 95.62 89 ALA A O 1
ATOM 727 N N . CYS A 1 90 ? -10.432 8.050 5.211 1.00 96.19 90 CYS A N 1
ATOM 728 C CA . CYS A 1 90 ? -9.375 8.905 4.664 1.00 96.19 90 CYS A CA 1
ATOM 729 C C . CYS A 1 90 ? -8.094 8.116 4.356 1.00 96.19 90 CYS A C 1
ATOM 731 O O . CYS A 1 90 ? -7.557 8.209 3.256 1.00 96.19 90 CYS A O 1
ATOM 733 N N . PHE A 1 91 ? -7.612 7.300 5.295 1.00 96.69 91 PHE A N 1
ATOM 734 C CA . PHE A 1 91 ? -6.423 6.475 5.072 1.00 96.69 91 PHE A CA 1
ATOM 735 C C . PHE A 1 91 ? -6.644 5.454 3.950 1.00 96.69 91 PHE A C 1
ATOM 737 O O . PHE A 1 91 ? -5.763 5.274 3.107 1.00 96.69 91 PHE A O 1
ATOM 744 N N . LEU A 1 92 ? -7.828 4.832 3.882 1.00 97.94 92 LEU A N 1
ATOM 745 C CA . LEU A 1 92 ? -8.146 3.905 2.799 1.00 97.94 92 LEU A CA 1
ATOM 746 C C . LEU A 1 92 ? -8.254 4.601 1.433 1.00 97.94 92 LEU A C 1
ATOM 748 O O . LEU A 1 92 ? -7.743 4.061 0.458 1.00 97.94 92 LEU A O 1
ATOM 752 N N . ILE A 1 93 ? -8.851 5.797 1.328 1.00 97.75 93 ILE A N 1
ATOM 753 C CA . ILE A 1 93 ? -8.923 6.492 0.027 1.00 97.75 93 ILE A CA 1
ATOM 754 C C . ILE A 1 93 ? -7.552 7.007 -0.429 1.00 97.75 93 ILE A C 1
ATOM 756 O O . ILE A 1 93 ? -7.250 6.964 -1.622 1.00 97.75 93 ILE A O 1
ATOM 760 N N . ILE A 1 94 ? -6.688 7.431 0.502 1.00 98.31 94 ILE A N 1
ATOM 761 C CA . ILE A 1 94 ? -5.288 7.774 0.205 1.00 98.31 94 ILE A CA 1
ATOM 762 C C . ILE A 1 94 ? -4.555 6.538 -0.323 1.00 98.31 94 ILE A C 1
ATOM 764 O O . ILE A 1 94 ? -3.939 6.592 -1.387 1.00 98.31 94 ILE A O 1
ATOM 768 N N . SER A 1 95 ? -4.679 5.407 0.376 1.00 98.38 95 SER A N 1
ATOM 769 C CA . SER A 1 95 ? -4.106 4.125 -0.040 1.00 98.38 95 SER A CA 1
ATOM 770 C C . SER A 1 95 ? -4.579 3.704 -1.438 1.00 98.38 95 SER A C 1
ATOM 772 O O . SER A 1 95 ? -3.756 3.374 -2.294 1.00 98.38 95 SER A O 1
ATOM 774 N N . LEU A 1 96 ? -5.886 3.793 -1.708 1.00 98.38 96 LEU A N 1
ATOM 775 C CA . LEU A 1 96 ? -6.465 3.460 -3.008 1.00 98.38 96 LEU A CA 1
ATOM 776 C C . LEU A 1 96 ? -5.962 4.400 -4.113 1.00 98.38 96 LEU A C 1
ATOM 778 O O . LEU A 1 96 ? -5.618 3.939 -5.198 1.00 98.38 96 LEU A O 1
ATOM 782 N N . THR A 1 97 ? -5.856 5.701 -3.837 1.00 98.56 97 THR A N 1
ATOM 783 C CA . THR A 1 97 ? -5.341 6.691 -4.798 1.00 98.56 97 THR A CA 1
ATOM 784 C C . THR A 1 97 ? -3.885 6.400 -5.169 1.00 98.56 97 THR A C 1
ATOM 786 O O . THR A 1 97 ? -3.534 6.413 -6.350 1.00 98.56 97 THR A O 1
ATOM 789 N N . LEU A 1 98 ? -3.046 6.066 -4.183 1.00 98.56 98 LEU A N 1
ATOM 790 C CA . LEU A 1 98 ? -1.658 5.658 -4.415 1.00 98.56 98 LEU A CA 1
ATOM 791 C C . LEU A 1 98 ? -1.574 4.365 -5.239 1.00 98.56 98 LEU A C 1
ATOM 793 O O . LEU A 1 98 ? -0.765 4.278 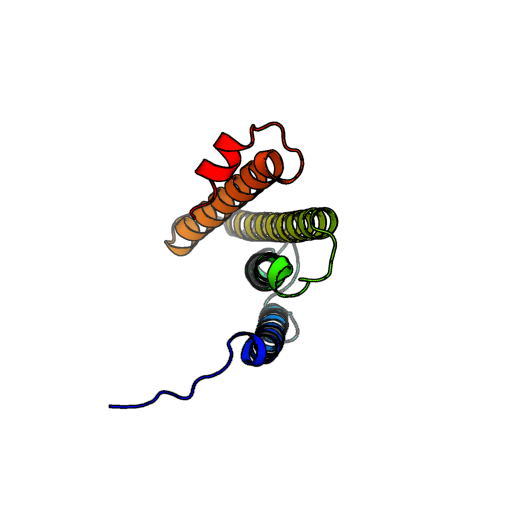-6.162 1.00 98.56 98 LEU A O 1
ATOM 797 N N . ALA A 1 99 ? -2.440 3.385 -4.965 1.00 98.38 99 ALA A N 1
ATOM 798 C CA . ALA A 1 99 ? -2.505 2.146 -5.737 1.00 98.38 99 ALA A CA 1
ATOM 799 C C . ALA A 1 99 ? -2.927 2.395 -7.197 1.00 98.38 99 ALA A C 1
ATOM 801 O O . ALA A 1 99 ? -2.313 1.854 -8.118 1.00 98.38 99 ALA A O 1
ATOM 802 N N . ILE A 1 100 ? -3.923 3.258 -7.431 1.00 98.56 100 ILE A N 1
ATOM 803 C CA . ILE A 1 100 ? -4.353 3.656 -8.781 1.00 98.56 100 ILE A CA 1
ATOM 804 C C . ILE A 1 100 ? -3.213 4.365 -9.519 1.00 98.56 100 ILE A C 1
ATOM 806 O O . ILE A 1 100 ? -2.941 4.047 -10.677 1.00 98.56 100 ILE A O 1
ATOM 810 N N . PHE A 1 101 ? -2.499 5.276 -8.853 1.00 98.44 101 PHE A N 1
ATOM 811 C CA . PHE A 1 101 ? -1.341 5.945 -9.441 1.00 98.44 101 PHE A CA 1
ATOM 812 C C . PHE A 1 101 ? -0.223 4.947 -9.791 1.00 98.44 101 PHE A C 1
ATOM 814 O O . PHE A 1 101 ? 0.315 4.975 -10.900 1.00 98.44 101 PHE A O 1
ATOM 821 N N . GLY A 1 102 ? 0.082 4.004 -8.894 1.00 98.00 102 GLY A N 1
ATOM 822 C CA . GLY A 1 102 ? 1.033 2.925 -9.156 1.00 98.00 102 GLY A CA 1
ATOM 823 C C . GLY A 1 102 ? 0.610 2.037 -10.333 1.00 98.00 102 GLY A C 1
ATOM 824 O O . GLY A 1 102 ? 1.445 1.642 -11.148 1.00 98.00 102 GLY A O 1
ATOM 825 N N . LEU A 1 103 ? -0.682 1.733 -10.473 1.00 98.06 103 LEU A N 1
ATOM 826 C CA . LEU A 1 103 ? -1.213 0.987 -11.617 1.00 98.06 103 LEU A CA 1
ATOM 827 C C . LEU A 1 103 ? -1.069 1.783 -12.926 1.00 98.06 103 LEU A C 1
ATOM 829 O O . LEU A 1 103 ? -0.630 1.234 -13.939 1.00 98.06 103 LEU A O 1
ATOM 833 N N . ALA A 1 104 ? -1.370 3.083 -12.905 1.00 98.12 104 ALA A N 1
ATOM 834 C CA . ALA A 1 104 ? -1.192 3.962 -14.059 1.00 98.12 104 ALA A CA 1
ATOM 835 C C . ALA A 1 104 ? 0.280 4.023 -14.508 1.00 98.12 104 ALA A C 1
ATOM 837 O O . ALA A 1 104 ? 0.566 3.951 -15.704 1.00 98.12 104 ALA A O 1
ATOM 838 N N . ALA A 1 105 ? 1.215 4.070 -13.556 1.00 97.44 105 ALA A N 1
ATOM 839 C CA . ALA A 1 105 ? 2.654 4.036 -13.805 1.00 97.44 105 ALA A CA 1
ATOM 840 C C . ALA A 1 105 ? 3.108 2.784 -14.587 1.00 97.44 105 ALA A C 1
ATOM 842 O O . ALA A 1 105 ? 3.789 2.906 -15.611 1.00 97.44 105 ALA A O 1
ATOM 843 N N . ILE A 1 106 ? 2.705 1.577 -14.163 1.00 96.56 106 ILE A N 1
ATOM 8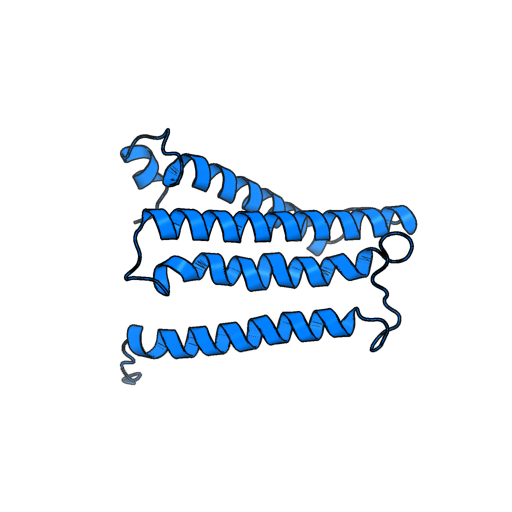44 C CA . ILE A 1 106 ? 3.070 0.340 -14.882 1.00 96.56 106 ILE A CA 1
ATOM 845 C C . ILE A 1 106 ? 2.378 0.238 -16.246 1.00 96.56 106 ILE A C 1
ATOM 847 O O . ILE A 1 106 ? 3.001 -0.207 -17.211 1.00 96.56 106 ILE A O 1
ATOM 851 N N . ILE A 1 107 ? 1.120 0.677 -16.362 1.00 97.38 107 ILE A N 1
ATOM 852 C CA . ILE A 1 107 ? 0.419 0.721 -17.654 1.00 97.38 107 ILE A CA 1
ATOM 853 C C . ILE A 1 107 ? 1.185 1.632 -18.616 1.00 97.38 107 ILE A C 1
ATOM 855 O O . ILE A 1 107 ? 1.516 1.209 -19.722 1.00 97.38 107 ILE A O 1
ATOM 859 N N . ARG A 1 108 ? 1.555 2.840 -18.181 1.00 96.44 108 ARG A N 1
ATOM 860 C CA . ARG A 1 108 ? 2.307 3.775 -19.018 1.00 96.44 108 ARG A CA 1
ATOM 861 C C . ARG A 1 108 ? 3.679 3.234 -19.418 1.00 96.44 108 ARG A C 1
ATOM 863 O O . ARG A 1 108 ? 4.062 3.361 -20.576 1.00 96.44 108 ARG A O 1
ATOM 870 N N . SER A 1 109 ? 4.395 2.586 -18.500 1.00 95.19 109 SER A N 1
ATOM 871 C CA . SER A 1 109 ? 5.688 1.955 -18.802 1.00 95.19 109 SER A CA 1
ATOM 872 C C . SER A 1 109 ? 5.569 0.878 -19.887 1.00 95.19 109 SER A C 1
ATOM 874 O O . SER A 1 109 ? 6.398 0.813 -20.798 1.00 95.19 109 SER A O 1
ATOM 876 N N . LYS A 1 110 ? 4.507 0.065 -19.841 1.00 95.31 110 LYS A N 1
ATOM 877 C CA . LYS A 1 110 ? 4.233 -0.948 -20.868 1.00 95.31 110 LYS A CA 1
ATOM 878 C C . LYS A 1 110 ? 3.877 -0.343 -22.224 1.00 95.31 110 LYS A C 1
ATOM 880 O O . LYS A 1 110 ? 4.355 -0.856 -23.229 1.00 95.31 110 LYS A O 1
ATOM 885 N N . ILE A 1 111 ? 3.131 0.764 -22.246 1.00 96.62 111 ILE A N 1
ATOM 886 C CA . ILE A 1 111 ? 2.838 1.512 -23.480 1.00 96.62 111 ILE A CA 1
ATOM 887 C C . ILE A 1 111 ? 4.138 2.022 -24.113 1.00 96.62 111 ILE A C 1
ATOM 889 O O . ILE A 1 111 ? 4.389 1.756 -25.283 1.00 96.62 111 ILE A O 1
ATOM 893 N N . ILE A 1 112 ? 4.995 2.697 -23.334 1.00 95.31 112 ILE A N 1
ATOM 894 C CA . ILE A 1 112 ? 6.273 3.251 -23.823 1.00 95.31 112 ILE A CA 1
ATOM 895 C C . ILE A 1 112 ? 7.192 2.149 -24.367 1.00 95.31 112 ILE A C 1
ATOM 897 O O . ILE A 1 112 ? 7.859 2.338 -25.378 1.00 95.31 112 ILE A O 1
ATOM 901 N N . SER A 1 113 ? 7.222 0.988 -23.709 1.00 93.81 113 SER A N 1
ATOM 902 C CA . SER A 1 113 ? 8.057 -0.152 -24.110 1.00 93.81 113 SER A CA 1
ATOM 903 C C . SER A 1 113 ? 7.396 -1.099 -25.121 1.00 93.81 113 SER A C 1
ATOM 905 O O . SER A 1 113 ? 7.981 -2.134 -25.438 1.00 93.81 113 SER A O 1
ATOM 907 N N . ASN A 1 114 ? 6.194 -0.769 -25.613 1.00 95.12 114 ASN A N 1
ATOM 908 C CA . ASN A 1 114 ? 5.386 -1.585 -26.524 1.00 95.12 114 ASN A CA 1
ATOM 909 C C . ASN A 1 114 ? 5.228 -3.053 -26.068 1.00 95.12 114 ASN A C 1
ATOM 911 O O . ASN A 1 114 ? 5.362 -3.996 -26.849 1.00 95.12 114 ASN A O 1
ATOM 915 N N . ARG A 1 115 ? 4.994 -3.260 -24.765 1.00 93.88 115 ARG A N 1
ATOM 916 C CA . ARG A 1 115 ? 4.824 -4.588 -24.156 1.00 93.88 115 ARG A CA 1
ATOM 917 C C . ARG A 1 115 ? 3.353 -4.885 -23.861 1.00 93.88 115 ARG A C 1
ATOM 919 O O . ARG A 1 115 ? 2.629 -3.991 -23.427 1.00 93.88 115 ARG A O 1
ATOM 926 N N . PRO A 1 116 ? 2.916 -6.152 -23.971 1.00 93.81 116 PRO A N 1
ATOM 927 C CA . PRO A 1 116 ? 1.534 -6.514 -23.692 1.00 93.81 116 PRO A CA 1
ATOM 928 C C . PRO A 1 116 ? 1.157 -6.319 -22.212 1.00 93.81 116 PRO A C 1
ATOM 930 O O . PRO A 1 116 ? 1.931 -6.553 -21.266 1.00 93.81 116 PRO A O 1
ATOM 933 N N . HIS A 1 117 ? -0.085 -5.893 -22.005 1.00 93.75 117 HIS A N 1
ATOM 934 C CA . HIS A 1 117 ? -0.677 -5.691 -20.688 1.00 93.75 117 HIS A CA 1
ATOM 935 C C . HIS A 1 117 ? -1.212 -7.005 -20.109 1.00 93.75 117 HIS A C 1
ATOM 937 O O . HIS A 1 117 ? -1.534 -7.926 -20.843 1.00 93.75 117 HIS A O 1
ATOM 943 N N . PHE A 1 118 ? -1.278 -7.085 -18.777 1.00 92.75 118 PHE A N 1
ATOM 944 C CA . PHE A 1 118 ? -1.961 -8.162 -18.046 1.00 92.75 118 PHE A CA 1
ATOM 945 C C . PHE A 1 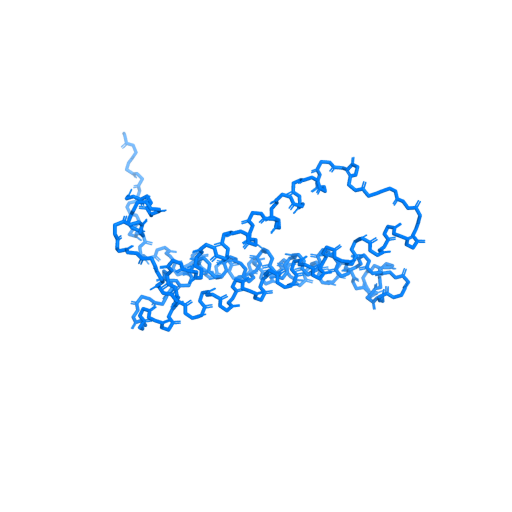118 ? -1.622 -9.617 -18.441 1.00 92.75 118 PHE A C 1
ATOM 947 O O . PHE A 1 118 ? -2.490 -10.478 -18.412 1.00 92.75 118 PHE A O 1
ATOM 954 N N . MET A 1 119 ? -0.367 -9.915 -18.793 1.00 94.94 119 MET A N 1
ATOM 955 C CA . MET A 1 119 ? 0.049 -11.276 -19.186 1.00 94.94 119 MET A CA 1
ATOM 956 C C . MET A 1 119 ? 0.577 -12.134 -18.029 1.00 94.94 119 MET A C 1
ATOM 958 O O . MET A 1 119 ? 0.867 -13.309 -18.222 1.00 94.94 119 MET A O 1
ATOM 962 N N . THR A 1 120 ? 0.772 -11.559 -16.839 1.00 95.69 120 THR A N 1
ATOM 963 C CA . THR A 1 120 ? 1.367 -12.273 -15.700 1.00 95.69 120 THR A CA 1
ATOM 964 C C . THR A 1 120 ? 0.334 -12.539 -14.619 1.00 95.69 120 THR A C 1
ATOM 966 O O . THR A 1 120 ? -0.557 -11.722 -14.382 1.00 95.69 120 THR A O 1
ATOM 969 N N . PHE A 1 121 ? 0.514 -13.629 -13.877 1.00 97.19 121 PHE A N 1
ATOM 970 C CA . PHE A 1 121 ? -0.327 -13.939 -12.722 1.00 97.19 121 PHE A CA 1
ATOM 971 C C . PHE A 1 121 ? -0.360 -12.794 -11.694 1.00 97.19 121 PHE A C 1
ATOM 973 O O . PHE A 1 121 ? -1.423 -12.415 -11.209 1.00 97.19 121 PHE A O 1
ATOM 980 N N . HIS A 1 122 ? 0.791 -12.156 -11.451 1.00 96.25 122 HIS A N 1
ATOM 981 C CA . HIS A 1 122 ? 0.882 -10.960 -10.611 1.00 96.25 122 HIS A CA 1
ATOM 982 C C . HIS A 1 122 ? -0.064 -9.845 -11.077 1.00 96.25 122 HIS A C 1
ATOM 984 O O . HIS A 1 122 ? -0.748 -9.237 -10.261 1.00 96.25 122 HIS A O 1
ATOM 990 N N . SER A 1 123 ? -0.140 -9.590 -12.386 1.00 96.25 123 SER A N 1
ATOM 991 C CA . SER A 1 123 ? -1.011 -8.540 -12.921 1.00 96.25 123 SER A CA 1
ATOM 992 C C . SER A 1 123 ? -2.502 -8.864 -12.808 1.00 96.25 123 SER A C 1
ATOM 994 O O . SER A 1 123 ? -3.296 -7.942 -12.642 1.00 96.25 123 SER A O 1
ATOM 996 N N . TRP A 1 124 ? -2.881 -10.146 -12.837 1.00 97.88 124 TRP A N 1
ATOM 997 C CA . TRP A 1 124 ? -4.265 -10.579 -12.622 1.00 97.88 124 TRP A CA 1
ATOM 998 C C . TRP A 1 124 ? -4.681 -10.420 -11.162 1.00 97.88 124 TRP A C 1
ATOM 1000 O O . TRP A 1 124 ? -5.724 -9.835 -10.881 1.00 97.88 124 TRP A O 1
ATOM 1010 N N . ILE A 1 125 ? -3.834 -10.861 -10.228 1.00 98.12 125 ILE A N 1
ATOM 1011 C CA . ILE A 1 125 ? -4.076 -10.630 -8.800 1.00 98.12 125 ILE A CA 1
ATOM 1012 C C . ILE A 1 125 ? -4.094 -9.129 -8.508 1.00 98.12 125 ILE A C 1
ATOM 1014 O O . ILE A 1 125 ? -4.989 -8.653 -7.825 1.00 98.12 125 ILE A O 1
ATOM 1018 N N . GLY A 1 126 ? -3.146 -8.366 -9.053 1.00 97.06 126 GLY A N 1
ATOM 1019 C CA . GLY A 1 126 ? -3.042 -6.929 -8.812 1.00 97.06 126 GLY A CA 1
ATOM 1020 C C . GLY A 1 126 ? -4.301 -6.162 -9.219 1.00 97.06 126 GLY A C 1
ATOM 1021 O O . GLY A 1 126 ? -4.813 -5.371 -8.426 1.00 97.06 126 GLY A O 1
ATOM 1022 N N . ILE A 1 127 ? -4.838 -6.415 -10.420 1.00 97.31 127 ILE A N 1
ATOM 1023 C CA . ILE A 1 127 ? -6.065 -5.741 -10.865 1.00 97.31 127 ILE A CA 1
ATOM 1024 C C . ILE A 1 127 ? -7.290 -6.197 -10.064 1.00 97.31 127 ILE A C 1
ATOM 1026 O O . ILE A 1 127 ? -8.115 -5.359 -9.702 1.00 97.31 127 ILE A O 1
ATOM 1030 N N . ALA A 1 128 ? -7.376 -7.487 -9.714 1.00 98.00 128 ALA A N 1
ATOM 1031 C CA . ALA A 1 128 ? -8.439 -7.999 -8.853 1.00 98.00 128 ALA A CA 1
ATOM 1032 C C . ALA A 1 128 ? -8.398 -7.347 -7.462 1.00 98.00 128 ALA A C 1
ATOM 1034 O O . ALA A 1 128 ? -9.424 -6.872 -6.985 1.00 98.00 128 ALA A O 1
ATOM 1035 N N . THR A 1 129 ? -7.220 -7.239 -6.842 1.00 98.00 129 THR A N 1
ATOM 1036 C CA . THR A 1 129 ? -7.029 -6.591 -5.537 1.00 98.00 129 THR A CA 1
ATOM 1037 C C . THR A 1 129 ? -7.442 -5.123 -5.565 1.00 98.00 129 THR A C 1
ATOM 1039 O O . THR A 1 129 ? -8.183 -4.690 -4.687 1.00 98.00 129 THR A O 1
ATOM 1042 N N . ILE A 1 130 ? -7.016 -4.351 -6.571 1.00 98.00 130 ILE A N 1
ATOM 1043 C CA . ILE A 1 130 ? -7.389 -2.929 -6.677 1.00 98.00 130 ILE A CA 1
ATOM 1044 C C . ILE A 1 130 ? -8.900 -2.782 -6.913 1.00 98.00 130 ILE A C 1
ATOM 1046 O O . ILE A 1 130 ? -9.531 -1.928 -6.292 1.00 98.00 130 ILE A O 1
ATOM 1050 N N . GLY A 1 131 ? -9.494 -3.637 -7.754 1.00 98.12 131 GLY A N 1
ATOM 1051 C CA . GLY A 1 131 ? -10.938 -3.651 -7.998 1.00 98.12 131 GLY A CA 1
ATOM 1052 C C . GLY A 1 131 ? -11.749 -3.988 -6.744 1.00 98.12 131 GLY A C 1
ATOM 1053 O O . GLY A 1 131 ? -12.680 -3.263 -6.394 1.00 98.12 131 GLY A O 1
ATOM 1054 N N . LEU A 1 132 ? -11.361 -5.043 -6.022 1.00 98.06 132 LEU A N 1
ATOM 1055 C CA . LEU A 1 132 ? -11.989 -5.434 -4.758 1.00 98.06 132 LEU A CA 1
ATOM 1056 C C . LEU A 1 132 ? -11.808 -4.369 -3.678 1.00 98.06 132 LEU A C 1
ATOM 1058 O O . LEU A 1 132 ? -12.738 -4.113 -2.920 1.00 98.06 132 LEU A O 1
ATOM 1062 N N . PHE A 1 133 ? -10.649 -3.712 -3.621 1.00 97.88 133 PHE A N 1
ATOM 1063 C CA . PHE A 1 133 ? -10.409 -2.641 -2.662 1.00 97.88 133 PHE A CA 1
ATOM 1064 C C . PHE A 1 133 ? -11.280 -1.409 -2.957 1.00 97.88 133 PHE A C 1
ATOM 1066 O O . PHE A 1 133 ? -11.929 -0.886 -2.050 1.00 97.88 133 PHE A O 1
ATOM 1073 N N . ALA A 1 134 ? -11.393 -0.990 -4.222 1.00 97.88 134 ALA A N 1
ATOM 1074 C CA . ALA A 1 134 ? -12.313 0.079 -4.614 1.00 97.88 134 ALA A CA 1
ATOM 1075 C C . ALA A 1 134 ? -13.768 -0.261 -4.249 1.00 97.88 134 ALA A C 1
ATOM 1077 O O . ALA A 1 134 ? -14.476 0.561 -3.663 1.00 97.88 134 ALA A O 1
ATOM 1078 N N . PHE A 1 135 ? -14.196 -1.496 -4.528 1.00 97.06 135 PHE A N 1
ATOM 1079 C CA . PHE A 1 135 ? -15.526 -1.977 -4.161 1.00 97.06 135 PHE A CA 1
ATOM 1080 C C . PHE A 1 135 ? -15.748 -1.977 -2.639 1.00 97.06 135 PHE A C 1
ATOM 1082 O O . PHE A 1 135 ? -16.773 -1.480 -2.163 1.00 97.06 135 PHE A O 1
ATOM 1089 N N . GLN A 1 136 ? -14.773 -2.466 -1.868 1.00 96.31 136 GLN A N 1
ATOM 1090 C CA . GLN A 1 136 ? -14.807 -2.484 -0.406 1.00 96.31 136 GLN A CA 1
ATOM 1091 C C . GLN A 1 136 ? -14.922 -1.070 0.172 1.00 96.31 136 GLN A C 1
ATOM 1093 O O . GLN A 1 136 ? -15.729 -0.849 1.078 1.00 96.31 136 GLN A O 1
ATOM 1098 N N . TRP A 1 137 ? -14.176 -0.104 -0.370 1.00 95.81 137 TRP A N 1
ATOM 1099 C CA . TRP A 1 137 ? -14.237 1.286 0.075 1.00 95.81 137 TRP A CA 1
ATOM 1100 C C . TRP A 1 137 ? -15.616 1.909 -0.176 1.00 95.81 137 TRP A C 1
ATOM 1102 O O . TRP A 1 137 ? -16.193 2.499 0.738 1.00 95.81 137 TRP A O 1
ATOM 1112 N N . ILE A 1 138 ? -16.188 1.723 -1.373 1.00 93.94 138 ILE A N 1
ATOM 1113 C CA . ILE A 1 138 ? -17.521 2.243 -1.728 1.00 93.94 138 ILE A CA 1
ATOM 1114 C C . ILE A 1 138 ? -18.597 1.645 -0.812 1.00 93.94 138 ILE A C 1
ATOM 1116 O O . ILE A 1 138 ? -19.394 2.384 -0.225 1.00 93.94 138 ILE A O 1
ATOM 1120 N N . CYS A 1 139 ? -18.598 0.320 -0.640 1.00 91.06 139 CYS A N 1
ATOM 1121 C CA . CYS A 1 139 ? -19.551 -0.360 0.236 1.00 91.06 139 CYS A CA 1
ATOM 1122 C C . CYS A 1 139 ? -19.415 0.116 1.688 1.00 91.06 139 CYS A C 1
ATOM 1124 O O . CYS A 1 139 ? -20.420 0.400 2.344 1.00 91.06 139 CYS A O 1
ATOM 1126 N N . GLY A 1 140 ? -18.182 0.260 2.182 1.00 90.25 140 GLY A N 1
ATOM 1127 C CA . GLY A 1 140 ? -17.902 0.759 3.526 1.00 90.25 140 GLY A CA 1
ATOM 1128 C C . GLY A 1 140 ? -18.373 2.200 3.734 1.00 90.25 140 GLY A C 1
ATOM 1129 O O . GLY A 1 140 ? -18.992 2.508 4.756 1.00 90.25 140 GLY A O 1
ATOM 1130 N N . PHE A 1 141 ? -18.149 3.070 2.748 1.00 89.88 141 PHE A N 1
ATOM 1131 C CA . PHE A 1 141 ? -18.568 4.468 2.784 1.00 89.88 141 PHE A CA 1
ATOM 1132 C C . PHE A 1 141 ? -20.095 4.606 2.882 1.00 89.88 141 PHE A C 1
ATOM 1134 O O . PHE A 1 141 ? -20.595 5.269 3.796 1.00 89.88 141 PHE A O 1
ATOM 1141 N N . ILE A 1 142 ? -20.834 3.928 1.994 1.00 88.00 142 ILE A N 1
ATOM 1142 C CA . ILE A 1 142 ? -22.308 3.966 1.941 1.00 88.00 142 ILE A CA 1
ATOM 1143 C C . ILE A 1 142 ? -22.932 3.326 3.191 1.00 88.00 142 ILE A C 1
ATOM 1145 O O . ILE A 1 142 ? -23.952 3.796 3.697 1.00 88.00 142 ILE A O 1
ATOM 1149 N N . SER A 1 143 ? -22.323 2.260 3.711 1.00 83.81 143 SER A N 1
ATOM 1150 C CA . SER A 1 143 ? -22.880 1.513 4.843 1.00 83.81 143 SER A CA 1
ATOM 1151 C C . SER A 1 143 ? -22.590 2.168 6.190 1.00 83.81 143 SER A C 1
ATOM 1153 O O . SER A 1 143 ? -23.458 2.194 7.063 1.00 83.81 143 SER A O 1
ATOM 1155 N N . TYR A 1 144 ? -21.374 2.683 6.397 1.00 81.19 144 TYR A N 1
ATOM 1156 C CA . TYR A 1 144 ? -20.897 3.029 7.738 1.00 81.19 144 TYR A CA 1
ATOM 1157 C C . TYR A 1 144 ? -20.591 4.511 7.957 1.00 81.19 144 TYR A C 1
ATOM 1159 O O . TYR A 1 144 ? -20.688 4.937 9.115 1.00 81.19 144 TYR A O 1
ATOM 1167 N N . LEU A 1 145 ? -20.243 5.287 6.922 1.00 79.81 145 LEU A N 1
ATOM 1168 C CA . LEU A 1 145 ? -19.880 6.705 7.066 1.00 79.81 145 LEU A CA 1
ATOM 1169 C C . LEU A 1 145 ? -21.027 7.650 6.697 1.00 79.81 145 LEU A C 1
ATOM 1171 O O . LEU A 1 145 ? -21.324 8.562 7.463 1.00 79.81 145 LEU A O 1
ATOM 1175 N N . PHE A 1 146 ? -21.713 7.391 5.584 1.00 77.31 146 PHE A N 1
ATOM 1176 C CA . PHE A 1 146 ? -22.921 8.111 5.183 1.00 77.31 146 PHE A CA 1
ATOM 1177 C C . PHE A 1 146 ? -24.102 7.131 5.160 1.00 77.31 146 PHE A C 1
ATOM 1179 O O . PHE A 1 146 ? -24.478 6.666 4.083 1.00 77.31 146 PHE A O 1
ATOM 1186 N N . PRO A 1 147 ? -24.636 6.734 6.335 1.00 64.12 147 PRO A N 1
ATOM 1187 C CA . PRO A 1 147 ? -25.520 5.581 6.458 1.00 64.12 147 PRO A CA 1
ATOM 1188 C C . PRO A 1 147 ? -26.864 5.851 5.779 1.00 64.12 147 PRO A C 1
ATOM 1190 O O . PRO A 1 147 ? -27.800 6.354 6.392 1.00 64.12 147 PRO A O 1
ATOM 1193 N N . LYS A 1 148 ? -26.957 5.485 4.500 1.00 62.34 148 LYS A N 1
ATOM 1194 C CA . LYS A 1 148 ? -28.224 5.385 3.762 1.00 62.34 148 LYS A CA 1
ATOM 1195 C C . LYS A 1 148 ? -28.918 4.037 3.994 1.00 62.34 148 LYS A C 1
ATOM 1197 O O . LYS A 1 148 ? -30.054 3.863 3.573 1.00 62.34 148 LYS A O 1
ATOM 1202 N N . LEU A 1 149 ? -28.227 3.086 4.628 1.00 67.31 149 LEU A N 1
ATOM 1203 C CA . LEU A 1 149 ? -28.684 1.712 4.846 1.00 67.31 149 LEU A CA 1
ATOM 1204 C C . LEU A 1 149 ? -29.209 1.504 6.274 1.00 67.31 149 LEU A C 1
ATOM 1206 O O . LEU A 1 149 ? -28.645 2.039 7.235 1.00 67.31 149 LEU A O 1
ATOM 1210 N N . SER A 1 150 ? -30.269 0.696 6.399 1.00 70.81 150 SER A N 1
ATOM 1211 C CA . SER A 1 150 ? -30.873 0.309 7.680 1.00 70.81 150 SER A CA 1
ATOM 1212 C C . SER A 1 150 ? -29.898 -0.485 8.560 1.00 70.81 150 SER A C 1
ATOM 1214 O O . SER A 1 150 ? -28.905 -1.046 8.085 1.00 70.81 150 SER A O 1
ATOM 1216 N N . LEU A 1 151 ? -30.161 -0.517 9.871 1.00 70.50 151 LEU A N 1
ATOM 1217 C CA . LEU A 1 151 ? -29.306 -1.215 10.837 1.00 70.50 151 LEU A CA 1
ATOM 1218 C C . LEU A 1 151 ? -29.224 -2.725 10.562 1.00 70.50 151 LEU A C 1
ATOM 1220 O O . LEU A 1 151 ? -28.126 -3.272 10.645 1.00 70.50 151 LEU A O 1
ATOM 1224 N N . ASP A 1 152 ? -30.324 -3.350 10.140 1.00 71.06 152 ASP A N 1
ATOM 1225 C CA . ASP A 1 152 ? -30.393 -4.792 9.860 1.00 71.06 152 ASP A CA 1
ATOM 1226 C C . ASP A 1 152 ? -29.450 -5.203 8.721 1.00 71.06 152 ASP A C 1
ATOM 1228 O O . ASP A 1 152 ? -28.697 -6.169 8.832 1.00 71.06 152 ASP A O 1
ATOM 1232 N N . ILE A 1 153 ? -29.404 -4.406 7.646 1.00 70.44 153 ILE A N 1
ATOM 1233 C CA . ILE A 1 153 ? -28.501 -4.636 6.510 1.00 70.44 153 ILE A CA 1
ATOM 1234 C C . ILE A 1 153 ? -27.038 -4.485 6.954 1.00 70.44 153 ILE A C 1
ATOM 1236 O O . ILE A 1 153 ? -26.176 -5.283 6.592 1.00 70.44 153 ILE A O 1
ATOM 1240 N N . ARG A 1 154 ? -26.740 -3.481 7.786 1.00 72.25 154 ARG A N 1
ATOM 1241 C CA . ARG A 1 154 ? -25.378 -3.220 8.280 1.00 72.25 154 ARG A CA 1
ATOM 1242 C C . ARG A 1 154 ? -24.865 -4.301 9.232 1.00 72.25 154 ARG A C 1
ATOM 1244 O O . ARG A 1 154 ? -23.651 -4.503 9.284 1.00 72.25 154 ARG A O 1
ATOM 1251 N N . GLN A 1 155 ? -25.761 -4.940 9.982 1.00 73.31 155 GLN A N 1
ATOM 1252 C CA . GLN A 1 155 ? -25.452 -6.084 10.839 1.00 73.31 155 GLN A CA 1
ATOM 1253 C C . GLN A 1 155 ? -25.309 -7.371 10.020 1.00 73.31 155 GLN A C 1
ATOM 1255 O O . GLN A 1 155 ? -24.395 -8.135 10.289 1.00 73.31 155 GLN A O 1
ATOM 1260 N N . GLY A 1 156 ? -26.110 -7.569 8.967 1.00 74.62 156 GLY A N 1
ATOM 1261 C CA . GLY A 1 156 ? -25.960 -8.716 8.063 1.00 74.62 156 GLY A CA 1
ATOM 1262 C C . GLY A 1 156 ? -24.637 -8.734 7.282 1.00 74.62 156 GLY A C 1
ATOM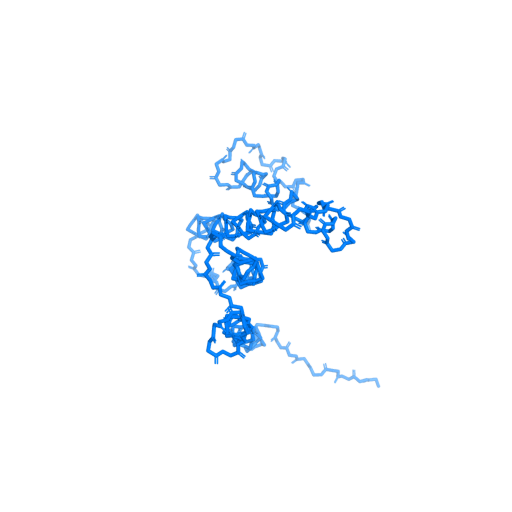 1263 O O . GLY A 1 156 ? -24.091 -9.801 7.021 1.00 74.62 156 GLY A O 1
ATOM 1264 N N . TYR A 1 157 ? -24.087 -7.563 6.939 1.00 66.75 157 TYR A N 1
ATOM 1265 C CA . TYR A 1 157 ? -22.786 -7.447 6.259 1.00 66.75 157 TYR A CA 1
ATOM 1266 C C . TYR A 1 157 ? -21.564 -7.533 7.186 1.00 66.75 157 TYR A C 1
ATOM 1268 O O . TYR A 1 157 ? -20.447 -7.681 6.692 1.00 66.75 157 TYR A O 1
ATOM 1276 N N . MET A 1 158 ? -21.743 -7.411 8.504 1.00 72.25 158 MET A N 1
ATOM 1277 C CA . MET A 1 158 ? -20.664 -7.542 9.483 1.00 72.25 158 MET A CA 1
ATOM 1278 C C . MET A 1 158 ? -20.756 -8.944 10.098 1.00 72.25 158 MET A C 1
ATOM 1280 O O . MET A 1 158 ? -21.660 -9.167 10.899 1.00 72.25 158 MET A O 1
ATOM 1284 N N . PRO A 1 159 ? -19.869 -9.895 9.745 1.00 65.12 159 PRO A N 1
ATOM 1285 C CA . PRO A 1 159 ? -19.883 -11.212 10.371 1.00 65.12 159 PRO A CA 1
ATOM 1286 C C . PRO A 1 159 ? -19.693 -11.045 11.883 1.00 65.12 159 PRO A C 1
ATOM 1288 O O . PRO A 1 159 ? -18.793 -10.313 12.304 1.00 65.12 159 PRO A O 1
ATOM 1291 N N . THR A 1 160 ? -20.575 -11.670 12.664 1.00 46.72 160 THR A N 1
ATOM 1292 C CA . THR A 1 160 ? -20.523 -11.705 14.135 1.00 46.72 160 THR A CA 1
ATOM 1293 C C . THR A 1 160 ? -19.281 -12.408 14.648 1.00 46.72 160 THR A C 1
ATOM 1295 O O . THR A 1 160 ? -18.947 -13.463 14.060 1.00 46.72 160 THR A O 1
#

Radius of gyration: 19.49 Å; chains: 1; bounding box: 53×41×56 Å

pLDDT: mean 87.86, std 14.16, range [32.44, 98.56]